Protein AF-A0A090EKX2-F1 (afdb_monomer_lite)

Radius of gyration: 22.21 Å; chains: 1; bounding box: 60×55×46 Å

Organism: Mesorhizobium plurifarium (NCBI:txid69974)

Foldseek 3Di:
DPPVVVVVVVVVVVVVVVVVVVVVVVVVVVVVVVVVLVVLLVPADLDLVSLLVLLLVLLVVLVDDPVLADPVLSSVQLVVLQVVLVVDPVSSVSSSVSSNVLSVLVSCLLVVNDDDPVSVVSNVSCCVVVSDPDD

pLDDT: mean 72.26, std 11.17, range [47.0, 87.75]

Sequence (135 aa):
MGLEFDDRLSAETEAVTAVIWICCCGLALMAAGYLGVLGNSIGMPLDGPSGRRFLKKAVKKRGVDLTRIPDRVWWEIVEVSIATARYNGNFRAEFACQLIREADAIARTVSGVTSEPQDRQVRDILVRNGVIAPY

Secondary structure (DSSP, 8-state):
--HHHHHHHHHHHHHHHHHHHHHHHHHHHHHHHHHHHHHHHHT--SSHHHHHHHHHHHHHHTT--GGGS-HHHHHHHHHHHHHHHHTSTTHHHHHHHHHHHHHHHHHHHHTT----TTHHHHHHHHHHTTSS---

Structure (mmCIF, N/CA/C/O backbone):
data_AF-A0A090EKX2-F1
#
_entry.id   AF-A0A090EKX2-F1
#
loop_
_atom_site.group_PDB
_atom_site.id
_atom_site.type_symbol
_atom_site.label_atom_id
_atom_site.label_alt_id
_atom_site.label_comp_id
_atom_site.label_asym_id
_atom_site.label_entity_id
_atom_site.label_seq_id
_atom_site.pdbx_PDB_ins_code
_atom_site.Cartn_x
_atom_site.Cartn_y
_atom_site.Cartn_z
_atom_site.occupancy
_atom_site.B_iso_or_equiv
_atom_site.auth_seq_id
_atom_site.auth_comp_id
_atom_site.auth_asym_id
_atom_site.auth_atom_id
_atom_site.pdbx_PDB_model_num
ATOM 1 N N . MET A 1 1 ? 45.222 -36.410 -24.128 1.00 53.94 1 MET A N 1
ATOM 2 C CA . MET A 1 1 ? 45.294 -35.299 -23.154 1.00 53.94 1 MET A CA 1
ATOM 3 C C . MET A 1 1 ? 44.732 -33.970 -23.687 1.00 53.94 1 MET A C 1
ATOM 5 O O . MET A 1 1 ? 44.856 -32.980 -22.990 1.00 53.94 1 MET A O 1
ATOM 9 N N . GLY A 1 2 ? 44.095 -33.922 -24.871 1.00 54.25 2 GLY A N 1
ATOM 10 C CA . GLY A 1 2 ? 43.504 -32.685 -25.417 1.00 54.25 2 GLY A CA 1
ATOM 11 C C . GLY A 1 2 ? 41.977 -32.568 -25.311 1.00 54.25 2 GLY A C 1
ATOM 12 O O . GLY A 1 2 ? 41.454 -31.517 -25.632 1.00 54.25 2 GLY A O 1
ATOM 13 N N . LEU A 1 3 ? 41.266 -33.617 -24.872 1.00 53.62 3 LEU A N 1
ATOM 14 C CA . LEU A 1 3 ? 39.795 -33.613 -24.789 1.00 53.62 3 LEU A CA 1
ATOM 15 C C . LEU A 1 3 ? 39.279 -33.025 -23.461 1.00 53.62 3 LEU A C 1
ATOM 17 O O . LEU A 1 3 ? 38.389 -32.190 -23.474 1.00 53.62 3 LEU A O 1
ATOM 21 N N . GLU A 1 4 ? 39.919 -33.339 -22.325 1.00 53.50 4 GLU A N 1
ATOM 22 C CA . GLU A 1 4 ? 39.511 -32.806 -21.006 1.00 53.50 4 GLU A CA 1
ATOM 23 C C . GLU A 1 4 ? 39.636 -31.278 -20.863 1.00 53.50 4 GLU A C 1
ATOM 25 O O . GLU A 1 4 ? 38.979 -30.683 -20.009 1.00 53.50 4 GLU A O 1
ATOM 30 N N . PHE A 1 5 ? 40.500 -30.637 -21.656 1.00 53.88 5 PHE A N 1
ATOM 31 C CA . PHE A 1 5 ? 40.712 -29.188 -21.587 1.00 53.88 5 PHE A CA 1
ATOM 32 C C . PHE A 1 5 ? 39.638 -28.417 -22.368 1.00 53.88 5 PHE A C 1
ATOM 34 O O . PHE A 1 5 ? 39.196 -27.365 -21.910 1.00 53.88 5 PHE A O 1
ATOM 41 N N . ASP A 1 6 ? 39.189 -28.967 -23.500 1.00 57.03 6 ASP A N 1
ATOM 42 C CA . ASP A 1 6 ? 38.115 -28.407 -24.329 1.00 57.03 6 ASP A CA 1
ATOM 43 C C . ASP A 1 6 ? 36.755 -28.520 -23.618 1.00 57.03 6 ASP A C 1
ATOM 45 O O . ASP A 1 6 ? 36.016 -27.541 -23.529 1.00 57.03 6 ASP A O 1
ATOM 49 N N . ASP A 1 7 ? 36.478 -29.668 -22.983 1.00 59.56 7 ASP A N 1
ATOM 50 C CA . ASP A 1 7 ? 35.239 -29.890 -22.220 1.00 59.56 7 ASP A CA 1
ATOM 51 C C . ASP A 1 7 ? 35.121 -28.955 -21.003 1.00 59.56 7 ASP A C 1
ATOM 53 O O .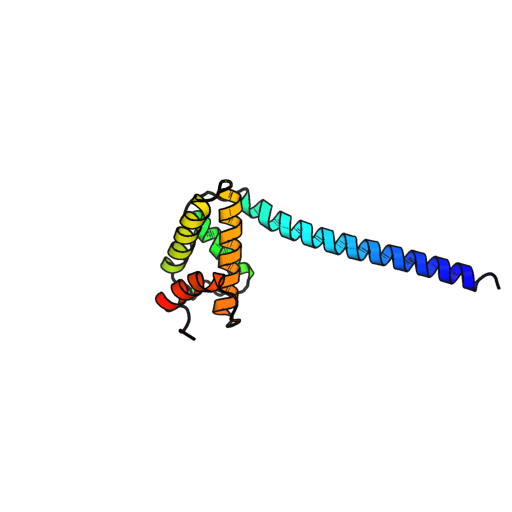 ASP A 1 7 ? 34.038 -28.451 -20.697 1.00 59.56 7 ASP A O 1
ATOM 57 N N . ARG A 1 8 ? 36.237 -28.666 -20.316 1.00 60.44 8 ARG A N 1
ATOM 58 C CA . ARG A 1 8 ? 36.257 -27.695 -19.209 1.00 60.44 8 ARG A CA 1
ATOM 59 C C . ARG A 1 8 ? 36.049 -26.266 -19.689 1.00 60.44 8 ARG A C 1
ATOM 61 O O . ARG A 1 8 ? 35.260 -25.550 -19.081 1.00 60.44 8 ARG A O 1
ATOM 68 N N . LEU A 1 9 ? 36.714 -25.864 -20.771 1.00 56.50 9 LEU A N 1
ATOM 69 C CA . LEU A 1 9 ? 36.579 -24.515 -21.321 1.00 56.50 9 LEU A CA 1
ATOM 70 C C . LEU A 1 9 ? 35.153 -24.269 -21.846 1.00 56.50 9 LEU A C 1
ATOM 72 O O . LEU A 1 9 ? 34.599 -23.188 -21.632 1.00 56.50 9 LEU A O 1
ATOM 76 N N . SER A 1 10 ? 34.543 -25.285 -22.471 1.00 60.88 10 SER A N 1
ATOM 77 C CA . SER A 1 10 ? 33.150 -25.259 -22.935 1.00 60.88 10 SER A CA 1
ATOM 78 C C . SER A 1 10 ? 32.164 -25.191 -21.766 1.00 60.88 10 SER A C 1
ATOM 80 O O . SER A 1 10 ? 31.237 -24.384 -21.787 1.00 60.88 10 SER A O 1
ATOM 82 N N . ALA A 1 11 ? 32.380 -25.971 -20.702 1.00 62.91 11 ALA A N 1
ATOM 83 C CA . ALA A 1 11 ? 31.522 -25.936 -19.517 1.00 62.91 11 ALA A CA 1
ATOM 84 C C . ALA A 1 11 ? 31.635 -24.606 -18.746 1.00 62.91 11 ALA A C 1
ATOM 86 O O . ALA A 1 11 ? 30.638 -24.087 -18.241 1.00 62.91 11 ALA A O 1
ATOM 87 N N . GLU A 1 12 ? 32.833 -24.017 -18.676 1.00 63.28 12 GLU A N 1
ATOM 88 C CA . GLU A 1 12 ? 33.054 -22.704 -18.060 1.00 63.28 12 GLU A CA 1
ATOM 89 C C . GLU A 1 12 ? 32.390 -21.578 -18.863 1.00 63.28 12 GLU A C 1
ATOM 91 O O . GLU A 1 12 ? 31.779 -20.683 -18.275 1.00 63.28 12 GLU A O 1
ATOM 96 N N . THR A 1 13 ? 32.425 -21.634 -20.199 1.00 66.94 13 THR A N 1
ATOM 97 C CA . THR A 1 13 ? 31.724 -20.649 -21.042 1.00 66.94 13 THR A CA 1
ATOM 98 C C . THR A 1 13 ? 30.206 -20.790 -20.964 1.00 66.94 13 THR A C 1
ATOM 100 O O . THR A 1 13 ? 29.512 -19.772 -20.871 1.00 66.94 13 THR A O 1
ATOM 103 N N . GLU A 1 14 ? 29.665 -22.008 -20.917 1.00 67.50 14 GLU A N 1
ATOM 104 C CA . GLU A 1 14 ? 28.230 -22.235 -20.701 1.00 67.50 14 GLU A CA 1
ATOM 105 C C . GLU A 1 14 ? 27.767 -21.730 -19.329 1.00 67.50 14 GLU A C 1
ATOM 107 O O . GLU A 1 14 ? 26.750 -21.036 -19.235 1.00 67.50 14 GLU A O 1
ATOM 112 N N . ALA A 1 15 ? 28.541 -21.993 -18.272 1.00 71.25 15 ALA A N 1
ATOM 113 C CA . ALA A 1 15 ? 28.234 -21.533 -16.920 1.00 71.25 15 ALA A CA 1
ATOM 114 C C . ALA A 1 15 ? 28.253 -19.999 -16.814 1.00 71.25 15 ALA A C 1
ATOM 116 O O . ALA A 1 15 ? 27.327 -19.406 -16.255 1.00 71.25 15 ALA A O 1
ATOM 117 N N . VAL A 1 16 ? 29.258 -19.336 -17.396 1.00 74.25 16 VAL A N 1
ATOM 118 C CA . VAL A 1 16 ? 29.339 -17.865 -17.430 1.00 74.25 16 VAL A CA 1
ATOM 119 C C . VAL A 1 16 ? 28.160 -17.274 -18.206 1.00 74.25 16 VAL A C 1
ATOM 121 O O . VAL A 1 16 ? 27.536 -16.315 -17.749 1.00 74.25 16 VAL A O 1
ATOM 124 N N . THR A 1 17 ? 27.793 -17.879 -19.336 1.00 71.69 17 THR A N 1
ATOM 125 C CA . THR A 1 17 ? 26.662 -17.423 -20.155 1.00 71.69 17 THR A CA 1
ATOM 126 C C . THR A 1 17 ? 25.336 -17.579 -19.407 1.00 71.69 17 THR A C 1
ATOM 128 O O . THR A 1 17 ? 24.523 -16.654 -19.395 1.00 71.69 17 THR A O 1
ATOM 131 N N . ALA A 1 18 ? 25.130 -18.698 -18.707 1.00 70.50 18 ALA A N 1
ATOM 132 C CA . ALA A 1 18 ? 23.945 -18.930 -17.883 1.00 70.50 18 ALA A CA 1
ATOM 133 C C . ALA A 1 18 ? 23.824 -17.918 -16.730 1.00 70.50 18 ALA A C 1
ATOM 135 O O . ALA A 1 18 ? 22.740 -17.381 -16.496 1.00 70.50 18 ALA A O 1
ATOM 136 N N . VAL A 1 19 ? 24.927 -17.596 -16.045 1.00 72.81 19 VAL A N 1
ATOM 137 C CA . VAL A 1 19 ? 24.943 -16.592 -14.966 1.00 72.81 19 VAL A CA 1
ATOM 138 C C . VAL A 1 19 ? 24.591 -15.201 -15.497 1.00 72.81 19 VAL A C 1
ATOM 140 O O . VAL A 1 19 ? 23.774 -14.509 -14.889 1.00 72.81 19 VAL A O 1
ATOM 143 N N . ILE A 1 20 ? 25.128 -14.807 -16.657 1.00 78.56 20 ILE A N 1
ATOM 144 C CA . ILE A 1 20 ? 24.790 -13.530 -17.305 1.00 78.56 20 ILE A CA 1
ATOM 145 C C . ILE A 1 20 ? 23.292 -13.469 -17.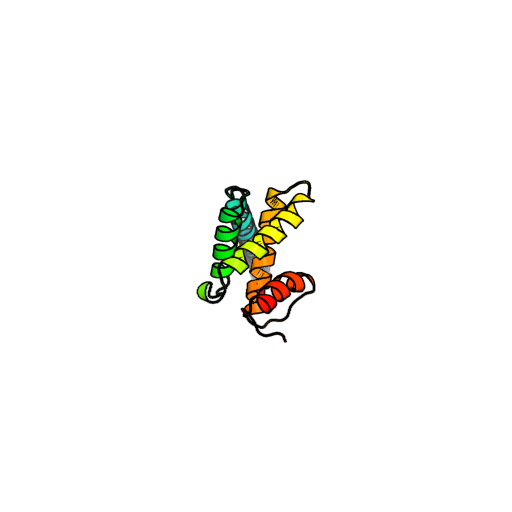625 1.00 78.56 20 ILE A C 1
ATOM 147 O O . ILE A 1 20 ? 22.641 -12.477 -17.295 1.00 78.56 20 ILE A O 1
ATOM 151 N N . TRP A 1 21 ? 22.715 -14.535 -18.186 1.00 75.19 21 TRP A N 1
ATOM 152 C CA . TRP A 1 21 ? 21.277 -14.600 -18.461 1.00 75.19 21 TRP A CA 1
ATOM 153 C C . TRP A 1 21 ? 20.429 -14.505 -17.193 1.00 75.19 21 TRP A C 1
ATOM 155 O O . TRP A 1 21 ? 19.443 -13.771 -17.181 1.00 75.19 21 TRP A O 1
ATOM 165 N N . ILE A 1 22 ? 20.818 -15.178 -16.107 1.00 76.56 22 ILE A N 1
ATOM 166 C CA . ILE A 1 22 ? 20.120 -15.092 -14.816 1.00 76.56 22 ILE A CA 1
ATOM 167 C C . ILE A 1 22 ? 20.168 -13.658 -14.270 1.00 76.56 22 ILE A C 1
ATOM 169 O O . ILE A 1 22 ? 19.136 -13.124 -13.858 1.00 76.56 22 ILE A O 1
ATOM 173 N N . CYS A 1 23 ? 21.330 -13.002 -14.317 1.00 70.31 23 CYS A N 1
ATOM 174 C CA . CYS A 1 23 ? 21.481 -11.610 -13.892 1.00 70.31 23 CYS A CA 1
ATOM 175 C C . CYS A 1 23 ? 20.650 -10.648 -14.758 1.00 70.31 23 CYS A C 1
ATOM 177 O O . CYS A 1 23 ? 19.959 -9.782 -14.218 1.00 70.31 23 CYS A O 1
ATOM 179 N N . CYS A 1 24 ? 20.653 -10.819 -16.082 1.00 70.00 24 CYS A N 1
ATOM 180 C CA . CYS A 1 24 ? 19.848 -10.017 -17.004 1.00 70.00 24 CYS A CA 1
ATOM 181 C C . CYS A 1 24 ? 18.342 -10.221 -16.783 1.00 70.00 24 CYS A C 1
ATOM 183 O O . CYS A 1 24 ? 17.599 -9.241 -16.737 1.00 70.00 24 CYS A O 1
ATOM 185 N N . CYS A 1 25 ? 17.888 -11.459 -16.577 1.00 69.75 25 CYS A N 1
ATOM 186 C CA . CYS A 1 25 ? 16.494 -11.766 -16.254 1.00 69.75 25 CYS A CA 1
ATOM 187 C C . CYS A 1 25 ? 16.074 -11.165 -14.903 1.00 69.75 25 CYS A C 1
ATOM 189 O O . CYS A 1 25 ? 14.989 -10.591 -14.796 1.00 69.75 25 CYS A O 1
ATOM 191 N N . GLY A 1 26 ? 16.941 -11.224 -13.887 1.00 66.06 26 GLY A N 1
ATOM 192 C CA . GLY A 1 26 ? 16.702 -10.594 -12.586 1.00 66.06 26 GLY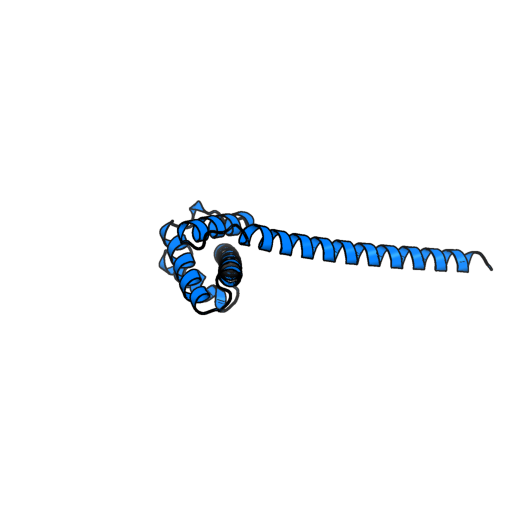 A CA 1
ATOM 193 C C . GLY A 1 26 ? 16.566 -9.071 -12.683 1.00 66.06 26 GLY A C 1
ATOM 194 O O . GLY A 1 26 ? 15.630 -8.492 -12.126 1.00 66.06 26 GLY A O 1
ATOM 195 N N . LEU A 1 27 ? 17.444 -8.418 -13.450 1.00 67.25 27 LEU A N 1
ATOM 196 C CA . LEU A 1 27 ? 17.378 -6.976 -13.709 1.00 67.25 27 LEU A CA 1
ATOM 197 C C . LEU A 1 27 ? 16.142 -6.586 -14.531 1.00 67.25 27 LEU A C 1
ATOM 199 O O . LEU A 1 27 ? 15.509 -5.575 -14.231 1.00 67.25 27 LEU A O 1
ATOM 203 N N . ALA A 1 28 ? 15.751 -7.392 -15.520 1.00 64.38 28 ALA A N 1
ATOM 204 C CA . ALA A 1 28 ? 14.547 -7.161 -16.315 1.00 64.38 28 ALA A CA 1
ATOM 205 C C . ALA A 1 28 ? 13.266 -7.266 -15.470 1.00 64.38 28 ALA A C 1
ATOM 207 O O . ALA A 1 28 ? 12.362 -6.444 -15.621 1.00 64.38 28 ALA A O 1
ATOM 208 N N . LEU A 1 29 ? 13.198 -8.221 -14.537 1.00 66.25 29 LEU A N 1
ATOM 209 C CA . LEU A 1 29 ? 12.080 -8.348 -13.595 1.00 66.25 29 LEU A CA 1
ATOM 210 C C . LEU A 1 29 ? 12.016 -7.167 -12.616 1.00 66.25 29 LEU A C 1
ATOM 212 O O . LEU A 1 29 ? 10.933 -6.627 -12.381 1.00 66.25 29 LEU A O 1
ATOM 216 N N . MET A 1 30 ? 13.164 -6.714 -12.103 1.00 64.44 30 MET A N 1
ATOM 217 C CA . MET A 1 30 ? 13.257 -5.499 -11.281 1.00 64.44 30 MET A CA 1
ATOM 218 C C . MET A 1 30 ? 12.786 -4.258 -12.055 1.00 64.44 30 MET A C 1
ATOM 220 O O . MET A 1 30 ? 11.962 -3.487 -11.557 1.00 64.44 30 MET A O 1
ATOM 224 N N . ALA A 1 31 ? 13.244 -4.091 -13.298 1.00 60.25 31 ALA A N 1
ATOM 225 C CA . ALA A 1 31 ? 12.855 -2.983 -14.165 1.00 60.25 31 ALA A CA 1
ATOM 226 C C . ALA A 1 31 ? 11.362 -3.026 -14.529 1.00 60.25 31 ALA A C 1
ATOM 228 O O . ALA A 1 31 ? 10.703 -1.990 -14.504 1.00 60.25 31 ALA A O 1
ATOM 229 N N . ALA A 1 32 ? 10.797 -4.207 -14.797 1.00 58.66 32 ALA A N 1
ATOM 230 C CA . ALA A 1 32 ? 9.367 -4.381 -15.050 1.00 58.66 32 ALA A CA 1
ATOM 231 C C . ALA A 1 32 ? 8.513 -4.058 -13.811 1.00 58.66 32 ALA A C 1
ATOM 233 O O . ALA A 1 32 ? 7.460 -3.430 -13.935 1.00 58.66 32 ALA A O 1
ATOM 234 N N . GLY A 1 33 ? 8.982 -4.414 -12.610 1.00 59.31 33 GLY A N 1
ATOM 235 C CA . GLY A 1 33 ? 8.358 -4.008 -11.349 1.00 59.31 33 GLY A CA 1
ATOM 236 C C . GLY A 1 33 ? 8.356 -2.488 -11.169 1.00 59.31 33 GLY A C 1
ATOM 237 O O . GLY A 1 33 ? 7.318 -1.898 -10.862 1.00 59.31 33 GLY A O 1
ATOM 238 N N . TYR A 1 34 ? 9.490 -1.839 -11.445 1.00 59.03 34 TYR A N 1
ATOM 239 C CA . TYR A 1 34 ? 9.646 -0.386 -11.343 1.00 59.03 34 TYR A CA 1
ATOM 240 C C . TYR A 1 34 ? 8.825 0.371 -12.403 1.00 59.03 34 TYR A C 1
ATOM 242 O O . TYR A 1 34 ? 8.138 1.343 -12.088 1.00 59.03 34 TYR A O 1
ATOM 250 N N . LEU A 1 35 ? 8.797 -0.120 -13.647 1.00 52.34 35 LEU A N 1
ATOM 251 C CA . LEU A 1 35 ? 7.965 0.409 -14.733 1.00 52.34 35 LEU A CA 1
ATOM 252 C C . LEU A 1 35 ? 6.470 0.185 -14.486 1.00 52.34 35 LEU A C 1
ATOM 254 O O . LEU A 1 35 ? 5.663 1.039 -14.840 1.00 52.34 35 LEU A O 1
ATOM 258 N N . GLY A 1 36 ? 6.077 -0.911 -13.834 1.00 55.94 36 GLY A N 1
ATOM 259 C CA . GLY A 1 36 ? 4.696 -1.133 -13.402 1.00 55.94 36 GLY A CA 1
ATOM 260 C C . GLY A 1 36 ? 4.244 -0.142 -12.325 1.00 55.94 36 GLY A C 1
ATOM 261 O O . GLY A 1 36 ? 3.077 0.249 -12.295 1.00 55.94 36 GLY A O 1
ATOM 262 N N . VAL A 1 37 ? 5.165 0.298 -11.464 1.00 55.28 37 VAL A N 1
ATOM 263 C CA . VAL A 1 37 ? 4.932 1.349 -10.463 1.00 55.28 37 VAL A CA 1
ATOM 264 C C . VAL A 1 37 ? 4.855 2.732 -11.122 1.00 55.28 37 VAL A C 1
ATOM 266 O O . VAL A 1 37 ? 3.897 3.464 -10.874 1.00 55.28 37 VAL A O 1
ATOM 269 N N . LEU A 1 38 ? 5.795 3.056 -12.014 1.00 53.19 38 LEU A N 1
ATOM 270 C CA . LEU A 1 38 ? 5.837 4.319 -12.764 1.00 53.19 38 LEU A CA 1
ATOM 271 C C . LEU A 1 38 ? 4.667 4.474 -13.749 1.00 53.19 38 LEU A C 1
ATOM 273 O O . LEU A 1 38 ? 4.018 5.513 -13.798 1.00 53.19 38 LEU A O 1
ATOM 277 N N . GLY A 1 39 ? 4.325 3.434 -14.507 1.00 50.62 39 GLY A N 1
ATOM 278 C CA . GLY A 1 39 ? 3.207 3.471 -15.456 1.00 50.62 39 GLY A CA 1
ATOM 279 C C . GLY A 1 39 ? 1.856 3.676 -14.767 1.00 50.62 39 GLY A C 1
ATOM 280 O O . GLY A 1 39 ? 0.965 4.331 -15.301 1.00 50.62 39 GLY A O 1
ATOM 281 N N . ASN A 1 40 ? 1.714 3.175 -13.539 1.00 54.16 40 ASN A N 1
ATOM 282 C CA . ASN A 1 40 ? 0.502 3.334 -12.743 1.00 54.16 40 ASN A CA 1
ATOM 283 C C . ASN A 1 40 ? 0.476 4.692 -11.994 1.00 54.16 40 ASN A C 1
ATOM 285 O O . ASN A 1 40 ? -0.593 5.082 -11.527 1.00 54.16 40 ASN A O 1
ATOM 289 N N . SER A 1 41 ? 1.605 5.416 -11.904 1.00 47.00 41 SER A N 1
ATOM 290 C CA . SER A 1 41 ? 1.708 6.757 -11.300 1.00 47.00 41 SER A CA 1
ATOM 291 C C . SER A 1 41 ? 1.586 7.906 -12.313 1.00 47.00 41 SER A C 1
ATOM 293 O O . SER A 1 41 ? 1.057 8.961 -11.967 1.00 47.00 41 SER A O 1
ATOM 295 N N . ILE A 1 42 ? 1.975 7.704 -13.579 1.00 52.09 42 ILE A N 1
ATOM 296 C CA . ILE A 1 42 ? 1.890 8.726 -14.645 1.00 52.09 42 ILE A CA 1
ATOM 297 C C . ILE A 1 42 ? 0.434 9.137 -14.949 1.00 52.09 42 ILE A C 1
ATOM 299 O O . ILE A 1 42 ? 0.178 10.279 -15.327 1.00 52.09 42 ILE A O 1
ATOM 303 N N . GLY A 1 43 ? -0.534 8.240 -14.736 1.00 50.91 43 GLY A N 1
ATOM 304 C CA . GLY A 1 43 ? -1.956 8.487 -15.005 1.00 50.91 43 GLY A CA 1
ATOM 305 C C . GLY A 1 43 ? -2.793 8.911 -13.799 1.00 50.91 43 GLY A C 1
ATOM 306 O O . GLY A 1 43 ? -4.017 8.906 -13.901 1.00 50.91 43 GLY A O 1
ATOM 307 N N . MET A 1 44 ? -2.187 9.201 -12.646 1.00 57.81 44 MET A N 1
ATOM 308 C CA . MET A 1 44 ? -2.937 9.381 -11.407 1.00 57.81 44 MET A CA 1
ATOM 309 C C . MET A 1 44 ? -3.362 10.848 -11.211 1.00 57.81 44 MET A C 1
ATOM 311 O O . MET A 1 44 ? -2.498 11.710 -11.028 1.00 57.81 44 MET A O 1
ATOM 315 N N . PRO A 1 45 ? -4.675 11.165 -11.230 1.00 56.28 45 PRO A N 1
ATOM 316 C CA . PRO A 1 45 ? -5.151 12.486 -10.834 1.00 56.28 45 PRO A CA 1
ATOM 317 C C . PRO A 1 45 ? -4.721 12.758 -9.392 1.00 56.28 45 PRO A C 1
ATOM 319 O O . PRO A 1 45 ? -4.707 11.846 -8.561 1.00 56.28 45 PRO A O 1
ATOM 322 N N . LEU A 1 46 ? -4.359 13.997 -9.091 1.00 64.69 46 LEU A N 1
ATOM 323 C CA . LEU A 1 46 ? -3.814 14.416 -7.798 1.00 64.69 46 LEU A CA 1
ATOM 324 C C . LEU A 1 46 ? -4.919 14.784 -6.795 1.00 64.69 46 LEU A C 1
ATOM 326 O O . LEU A 1 46 ? -4.826 15.778 -6.079 1.00 64.69 46 LEU A O 1
ATOM 330 N N . ASP A 1 47 ? -5.965 13.967 -6.754 1.00 68.06 47 ASP A N 1
ATOM 331 C CA . ASP A 1 47 ? -7.178 14.238 -5.999 1.00 68.06 47 ASP A CA 1
ATOM 332 C C . ASP A 1 47 ? -7.407 13.136 -4.956 1.00 68.06 47 ASP A C 1
ATOM 334 O O . ASP A 1 47 ? -7.037 11.973 -5.141 1.00 68.06 47 ASP A O 1
ATOM 338 N N . GLY A 1 48 ? -8.061 13.468 -3.844 1.00 70.31 48 GLY A N 1
ATOM 339 C CA . GLY A 1 48 ? -8.392 12.482 -2.808 1.00 70.31 48 GLY A CA 1
ATOM 340 C C . GLY A 1 48 ? -9.117 11.219 -3.328 1.00 70.31 48 GLY A C 1
ATOM 341 O O . GLY A 1 48 ? -8.734 10.104 -2.957 1.00 70.31 48 GLY A O 1
ATOM 342 N N . PRO A 1 49 ? -10.094 11.322 -4.257 1.00 78.19 49 PRO A N 1
ATOM 343 C CA . PRO A 1 49 ? -10.782 10.154 -4.811 1.00 78.19 49 PRO A CA 1
ATOM 344 C C . PRO A 1 49 ? -9.881 9.215 -5.628 1.00 78.19 49 PRO A C 1
ATOM 346 O O . PRO A 1 49 ? -10.036 7.990 -5.559 1.00 78.19 49 PRO A O 1
ATOM 349 N N . SER A 1 50 ? -8.940 9.754 -6.405 1.00 75.88 50 SER A N 1
ATOM 350 C CA . SER A 1 50 ? -7.982 8.961 -7.185 1.00 75.88 50 SER A CA 1
ATOM 351 C C . SER A 1 50 ? -6.902 8.359 -6.292 1.00 75.88 50 SER A C 1
ATOM 353 O O . SER A 1 50 ? -6.618 7.167 -6.438 1.00 75.88 50 SER A O 1
ATOM 355 N N . GLY A 1 51 ? -6.401 9.124 -5.313 1.00 78.94 51 GLY A N 1
ATOM 356 C CA . GLY A 1 51 ? -5.557 8.656 -4.206 1.00 78.94 51 GLY A CA 1
ATOM 357 C C . GLY A 1 51 ? -6.116 7.397 -3.555 1.00 78.94 51 GLY A C 1
ATOM 358 O O . GLY A 1 51 ? -5.470 6.350 -3.510 1.00 78.94 51 GLY A O 1
ATOM 359 N N . ARG A 1 52 ? -7.392 7.459 -3.169 1.00 83.50 52 ARG A N 1
ATOM 360 C CA . ARG A 1 52 ? -8.115 6.347 -2.549 1.00 83.50 52 ARG A CA 1
ATOM 361 C C . ARG A 1 52 ? -8.261 5.135 -3.467 1.00 83.50 52 ARG A C 1
ATOM 363 O O . ARG A 1 52 ? -8.067 4.007 -3.015 1.00 83.50 52 ARG A O 1
ATOM 370 N N . ARG A 1 53 ? -8.603 5.322 -4.747 1.00 82.06 53 ARG A N 1
ATOM 371 C CA . ARG A 1 53 ? -8.717 4.203 -5.708 1.00 82.06 53 ARG A CA 1
ATOM 372 C C . ARG A 1 53 ? -7.385 3.486 -5.900 1.00 82.06 53 ARG A C 1
ATOM 374 O O . ARG A 1 53 ? -7.353 2.256 -5.931 1.00 82.06 53 ARG A O 1
ATOM 381 N N . PHE A 1 54 ? -6.300 4.240 -6.013 1.00 82.31 54 PHE A N 1
ATOM 382 C CA . PHE A 1 54 ? -4.964 3.679 -6.149 1.00 82.31 54 PHE A CA 1
ATOM 383 C C . PHE A 1 54 ? -4.530 2.945 -4.885 1.00 82.31 54 PHE A C 1
ATOM 385 O O . PHE A 1 54 ? -4.102 1.800 -4.988 1.00 82.31 54 PHE A O 1
ATOM 392 N N . LEU A 1 55 ? -4.723 3.549 -3.707 1.00 84.44 55 LEU A N 1
ATOM 393 C CA . LEU A 1 55 ? -4.406 2.930 -2.422 1.00 84.44 55 LEU A CA 1
ATOM 394 C C . LEU A 1 55 ? -5.166 1.607 -2.252 1.00 84.44 55 LEU A C 1
ATOM 396 O O . LEU A 1 55 ? -4.555 0.573 -1.999 1.00 84.44 55 LEU A O 1
ATOM 400 N N . LYS A 1 56 ? -6.477 1.588 -2.526 1.00 84.88 56 LYS A N 1
ATOM 401 C CA . LYS A 1 56 ? -7.285 0.355 -2.508 1.00 84.88 56 LYS A CA 1
ATOM 402 C C . LYS A 1 56 ? -6.774 -0.698 -3.497 1.00 84.88 56 LYS A C 1
ATOM 404 O O . LYS A 1 56 ? -6.691 -1.873 -3.149 1.00 84.88 56 LYS A O 1
ATOM 409 N N . LYS A 1 57 ? -6.406 -0.309 -4.724 1.00 84.06 57 LYS A N 1
ATOM 410 C CA . LYS A 1 57 ? -5.826 -1.226 -5.726 1.00 84.06 57 LYS A CA 1
ATOM 411 C C . LYS A 1 57 ? -4.485 -1.793 -5.246 1.00 84.06 57 LYS A C 1
ATOM 413 O O . LYS A 1 57 ? -4.240 -2.986 -5.405 1.00 84.06 57 LYS A O 1
ATOM 418 N N . ALA A 1 58 ? -3.638 -0.953 -4.657 1.00 82.25 58 ALA A N 1
ATOM 419 C CA . ALA A 1 58 ? -2.325 -1.314 -4.141 1.00 82.25 58 ALA A CA 1
ATOM 420 C C . ALA A 1 58 ? -2.425 -2.260 -2.934 1.00 82.25 58 ALA A C 1
ATOM 422 O O . ALA A 1 58 ? -1.698 -3.249 -2.876 1.00 82.25 58 ALA A O 1
ATOM 423 N N . VAL A 1 59 ? -3.358 -2.009 -2.017 1.00 83.44 59 VAL A N 1
ATOM 424 C CA . VAL A 1 59 ? -3.614 -2.862 -0.849 1.00 83.44 59 VAL A CA 1
ATOM 425 C C . VAL A 1 59 ? -4.258 -4.194 -1.256 1.00 83.44 59 VAL A C 1
ATOM 427 O O . VAL A 1 59 ? -3.827 -5.249 -0.798 1.00 83.44 59 VAL A O 1
ATOM 430 N N . LYS A 1 60 ? -5.196 -4.189 -2.215 1.00 83.38 60 LYS A N 1
ATOM 431 C CA . LYS A 1 60 ? -5.794 -5.423 -2.759 1.00 83.38 60 LYS A CA 1
ATOM 432 C C . LYS A 1 60 ? -4.759 -6.342 -3.407 1.00 83.38 60 LYS A C 1
ATOM 434 O O . LYS A 1 60 ? -4.829 -7.554 -3.235 1.00 83.38 60 LYS A O 1
ATOM 439 N N . LYS A 1 61 ? -3.783 -5.784 -4.134 1.00 81.44 61 LYS A N 1
ATOM 440 C CA . LYS A 1 61 ? -2.676 -6.563 -4.721 1.00 81.44 61 LYS A CA 1
ATOM 441 C C . LYS A 1 61 ? -1.834 -7.297 -3.672 1.00 81.44 61 LYS A C 1
ATOM 443 O O . LYS A 1 61 ? -1.196 -8.283 -4.013 1.00 81.44 61 LYS A O 1
ATOM 448 N N . ARG A 1 62 ? -1.846 -6.830 -2.422 1.00 77.56 62 ARG A N 1
ATOM 449 C CA . ARG A 1 62 ? -1.111 -7.413 -1.292 1.00 77.56 62 ARG A CA 1
ATOM 450 C C . ARG A 1 62 ? -1.940 -8.423 -0.492 1.00 77.56 62 ARG A C 1
ATOM 452 O O . ARG A 1 62 ? -1.504 -8.863 0.561 1.00 77.56 62 ARG A O 1
ATOM 459 N N . GLY A 1 63 ? -3.131 -8.783 -0.976 1.00 78.81 63 GLY A N 1
ATOM 460 C CA . GLY A 1 63 ? -3.974 -9.812 -0.361 1.00 78.81 63 GLY A CA 1
ATOM 461 C C . GLY A 1 63 ? -4.788 -9.347 0.848 1.00 78.81 63 GLY A C 1
ATOM 462 O O . GLY A 1 63 ? -5.388 -10.173 1.526 1.00 78.81 63 GLY A O 1
ATOM 463 N N . VAL A 1 64 ? -4.846 -8.041 1.121 1.00 81.69 64 VAL A N 1
ATOM 464 C CA . VAL A 1 64 ? -5.653 -7.498 2.221 1.00 81.69 64 VAL A CA 1
ATOM 465 C C . VAL A 1 64 ? -7.117 -7.398 1.805 1.00 81.69 64 VAL A C 1
ATOM 467 O O . VAL A 1 64 ? -7.451 -6.878 0.734 1.00 81.69 64 VAL A O 1
ATOM 470 N N . ASP A 1 65 ? -8.001 -7.843 2.692 1.00 82.69 65 ASP A N 1
ATOM 471 C CA . ASP A 1 65 ? -9.440 -7.684 2.537 1.00 82.69 65 ASP A CA 1
ATOM 472 C C . ASP A 1 65 ? -9.855 -6.217 2.740 1.00 82.69 65 ASP A C 1
ATOM 474 O O . ASP A 1 65 ? -9.841 -5.682 3.851 1.00 82.69 65 ASP A O 1
ATOM 478 N N . LEU A 1 66 ? -10.248 -5.564 1.643 1.00 83.69 66 LEU A N 1
ATOM 479 C CA . LEU A 1 66 ? -10.661 -4.161 1.643 1.00 83.69 66 LEU A CA 1
ATOM 480 C C . LEU A 1 66 ? -11.957 -3.906 2.426 1.00 83.69 66 LEU A C 1
ATOM 482 O O . LEU A 1 66 ? -12.205 -2.760 2.798 1.00 83.69 66 LEU A O 1
ATOM 486 N N . THR A 1 67 ? -12.793 -4.927 2.646 1.00 83.69 67 THR A N 1
ATOM 487 C CA . THR A 1 67 ? -14.097 -4.772 3.316 1.00 83.69 67 THR A CA 1
ATOM 488 C C . THR A 1 67 ? -13.962 -4.545 4.819 1.00 83.69 67 THR A C 1
ATOM 490 O O . THR A 1 67 ? -14.837 -3.937 5.431 1.00 83.69 67 THR A O 1
ATOM 493 N N . ARG A 1 68 ? -12.829 -4.954 5.400 1.00 79.31 68 ARG A N 1
ATOM 494 C CA . ARG A 1 68 ? -12.515 -4.773 6.824 1.00 79.31 68 ARG A CA 1
ATOM 495 C C . ARG A 1 68 ? -12.132 -3.340 7.186 1.00 79.31 68 ARG A C 1
ATOM 497 O O . ARG A 1 68 ? -12.085 -3.004 8.363 1.00 79.31 68 ARG A O 1
ATOM 504 N N . ILE A 1 69 ? -11.844 -2.499 6.192 1.00 82.75 69 ILE A N 1
ATOM 505 C CA . ILE A 1 69 ? -11.346 -1.139 6.400 1.00 82.75 69 ILE A CA 1
ATOM 506 C C . ILE A 1 69 ? -12.439 -0.133 5.995 1.00 82.75 69 ILE A C 1
ATOM 508 O O . ILE A 1 69 ? -12.743 -0.018 4.801 1.00 82.75 69 ILE A O 1
ATOM 512 N N . PRO A 1 70 ? -13.011 0.629 6.949 1.00 85.38 70 PRO A N 1
ATOM 513 C CA . PRO A 1 70 ? -14.066 1.599 6.678 1.00 85.38 70 PRO A CA 1
ATOM 514 C C . PRO A 1 70 ? -13.643 2.689 5.693 1.00 85.38 70 PRO A C 1
ATOM 516 O O . PRO A 1 70 ? -12.499 3.142 5.681 1.00 85.38 70 PRO A O 1
ATOM 519 N N . ASP A 1 71 ? -14.602 3.199 4.920 1.00 83.31 71 ASP A N 1
ATOM 520 C CA . ASP A 1 71 ? -14.347 4.202 3.879 1.00 83.31 71 ASP A CA 1
ATOM 521 C C . ASP A 1 71 ? -13.701 5.502 4.375 1.00 83.31 71 ASP A C 1
ATOM 523 O O . ASP A 1 71 ? -12.881 6.077 3.655 1.00 83.31 71 ASP A O 1
ATOM 527 N N . ARG A 1 72 ? -13.993 5.911 5.614 1.00 84.56 72 ARG A N 1
ATOM 528 C CA . ARG A 1 72 ? -13.371 7.073 6.274 1.00 84.56 72 ARG A CA 1
ATOM 529 C C . ARG A 1 72 ? -11.860 6.919 6.485 1.00 84.56 72 ARG A C 1
ATOM 531 O O . ARG A 1 72 ? -11.129 7.890 6.359 1.00 84.56 72 ARG A O 1
ATOM 538 N N . VAL A 1 73 ? -11.388 5.697 6.739 1.00 85.81 73 VAL A N 1
ATOM 539 C CA . VAL A 1 73 ? -9.973 5.402 7.023 1.00 85.81 73 VAL A CA 1
ATOM 540 C C . VAL A 1 73 ? -9.123 5.618 5.780 1.00 85.81 73 VAL A C 1
ATOM 542 O O . VAL A 1 73 ? -8.066 6.234 5.831 1.00 85.81 73 VAL A O 1
ATOM 545 N N . TRP A 1 74 ? -9.623 5.155 4.635 1.00 86.12 74 TRP A N 1
ATOM 546 C CA . TRP A 1 74 ? -8.954 5.348 3.354 1.00 86.12 74 TRP A 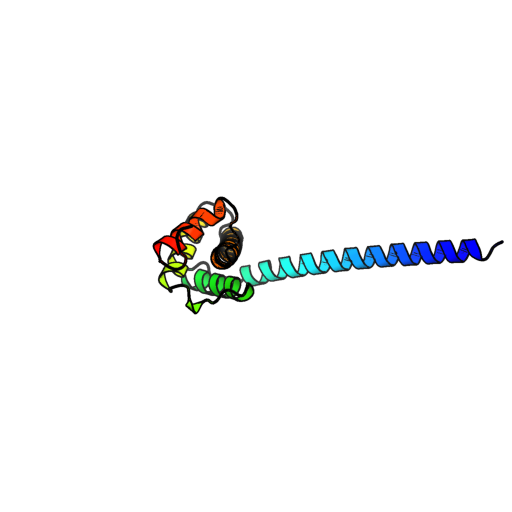CA 1
ATOM 547 C C . TRP A 1 74 ? -8.799 6.823 2.993 1.00 86.12 74 TRP A C 1
ATOM 549 O O . TRP A 1 74 ? -7.801 7.199 2.391 1.00 86.12 74 TRP A O 1
ATOM 559 N N . TRP A 1 75 ? -9.802 7.636 3.322 1.00 87.75 75 TRP A N 1
ATOM 560 C CA . TRP A 1 75 ? -9.756 9.077 3.103 1.00 87.75 75 TRP A CA 1
ATOM 561 C C . TRP A 1 75 ? -8.712 9.747 3.983 1.00 87.75 75 TRP A C 1
ATOM 563 O O . TRP A 1 75 ? -7.882 10.488 3.473 1.00 87.75 75 TRP A O 1
ATOM 573 N N . GLU A 1 76 ? -8.705 9.409 5.266 1.00 86.44 76 GLU A N 1
ATOM 574 C CA . GLU A 1 76 ? -7.771 9.973 6.230 1.00 86.44 76 GLU A CA 1
ATOM 575 C C . GLU A 1 76 ? -6.302 9.679 5.875 1.00 86.44 76 GLU A C 1
ATOM 577 O O . GLU A 1 76 ? -5.475 10.588 5.857 1.00 86.44 76 GLU A O 1
ATOM 582 N N . ILE A 1 77 ? -5.982 8.439 5.489 1.00 85.62 77 ILE A N 1
ATOM 583 C CA . ILE A 1 77 ? -4.626 8.060 5.049 1.00 85.62 77 ILE A CA 1
ATOM 584 C C . ILE A 1 77 ? -4.205 8.850 3.799 1.00 85.62 77 ILE A C 1
ATOM 586 O O . ILE A 1 77 ? -3.064 9.304 3.682 1.00 85.62 77 ILE A O 1
ATOM 590 N N . VAL A 1 78 ? -5.131 9.045 2.856 1.00 86.94 78 VAL A N 1
ATOM 591 C CA . VAL A 1 78 ? -4.864 9.795 1.623 1.00 86.94 78 VAL A CA 1
ATOM 592 C C . VAL A 1 78 ? -4.673 11.284 1.905 1.00 86.94 78 VAL A C 1
ATOM 594 O O . VAL A 1 78 ? -3.760 11.879 1.341 1.00 86.94 78 VAL A O 1
ATOM 597 N N . GLU A 1 79 ? -5.477 11.893 2.776 1.00 86.25 79 GLU A N 1
ATOM 598 C CA . GLU A 1 79 ? -5.334 13.305 3.154 1.00 86.25 79 GLU A CA 1
ATOM 599 C C . GLU A 1 79 ? -3.996 13.581 3.836 1.00 86.25 79 GLU A C 1
ATOM 601 O O . GLU A 1 79 ? -3.301 14.529 3.464 1.00 86.25 79 GLU A O 1
ATOM 606 N N . VAL A 1 80 ? -3.591 12.708 4.760 1.00 83.94 80 VAL A N 1
ATOM 607 C CA . VAL A 1 80 ? -2.270 12.758 5.396 1.00 83.94 80 VAL A CA 1
ATOM 608 C C . VAL A 1 80 ? -1.161 12.633 4.350 1.00 83.94 80 VAL A C 1
ATOM 610 O O . VAL A 1 80 ? -0.234 13.439 4.332 1.00 83.94 80 VAL A O 1
ATOM 613 N N . SER A 1 81 ? -1.283 11.685 3.418 1.00 81.69 81 SER A N 1
ATOM 614 C CA . SER A 1 81 ? -0.302 11.495 2.341 1.00 81.69 81 SER A CA 1
ATOM 615 C C . SER A 1 81 ? -0.202 12.709 1.410 1.00 81.69 81 SER A C 1
ATOM 617 O O . SER A 1 81 ? 0.896 13.076 0.992 1.00 81.69 81 SER A O 1
ATOM 619 N N . ILE A 1 82 ? -1.328 13.361 1.092 1.00 82.75 82 ILE A N 1
ATOM 620 C CA . ILE A 1 82 ? -1.359 14.602 0.301 1.00 82.75 82 ILE A CA 1
ATOM 621 C C . ILE A 1 82 ? -0.660 15.726 1.066 1.00 82.75 82 ILE A C 1
ATOM 623 O O . ILE A 1 82 ? 0.145 16.447 0.476 1.00 82.75 82 ILE A O 1
ATOM 627 N N . ALA A 1 83 ? -0.956 15.883 2.358 1.00 81.06 83 ALA A N 1
ATOM 628 C CA . ALA A 1 83 ? -0.332 16.898 3.196 1.00 81.06 83 ALA A CA 1
ATOM 629 C C . ALA A 1 83 ? 1.190 16.714 3.240 1.00 81.06 83 ALA A C 1
ATOM 631 O O . ALA A 1 83 ? 1.911 17.668 2.969 1.00 81.06 83 ALA A O 1
ATOM 632 N N . THR A 1 84 ? 1.673 15.490 3.464 1.00 77.25 84 THR A N 1
ATOM 633 C CA . THR A 1 84 ? 3.107 15.161 3.474 1.00 77.25 84 THR A CA 1
ATOM 634 C C . THR A 1 84 ? 3.763 15.414 2.116 1.00 77.25 84 THR A C 1
ATOM 636 O O . THR A 1 84 ? 4.807 16.059 2.042 1.00 77.25 84 THR A O 1
ATOM 639 N N . ALA A 1 85 ? 3.137 14.973 1.021 1.00 73.88 85 ALA A N 1
ATOM 640 C CA . ALA A 1 85 ? 3.702 15.132 -0.315 1.00 73.88 85 ALA A CA 1
ATOM 641 C C . ALA A 1 85 ? 3.766 16.602 -0.765 1.00 73.88 85 ALA A C 1
ATOM 643 O O . ALA A 1 85 ? 4.672 16.963 -1.517 1.00 73.88 85 ALA A O 1
ATOM 644 N N . ARG A 1 86 ? 2.837 17.466 -0.319 1.00 73.38 86 ARG A N 1
ATOM 645 C CA . ARG A 1 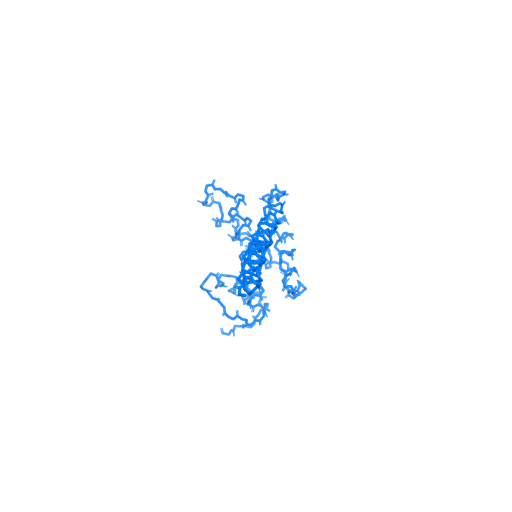86 ? 2.786 18.896 -0.695 1.00 73.38 86 ARG A CA 1
ATOM 646 C C . ARG A 1 86 ? 4.025 19.689 -0.283 1.00 73.38 86 ARG A C 1
ATOM 648 O O . ARG A 1 86 ? 4.288 20.723 -0.888 1.00 73.38 86 ARG A O 1
ATOM 655 N N . TYR A 1 87 ? 4.783 19.216 0.703 1.00 69.56 87 TYR A N 1
ATOM 656 C CA . TYR A 1 87 ? 6.023 19.862 1.136 1.00 69.56 87 TYR A CA 1
ATOM 657 C C . TYR A 1 87 ? 7.234 19.525 0.248 1.00 69.56 87 TYR A C 1
ATOM 659 O O . TYR A 1 87 ? 8.278 20.158 0.393 1.00 69.56 87 TYR A O 1
ATOM 667 N N . ASN A 1 88 ? 7.103 18.585 -0.697 1.00 64.75 88 ASN A N 1
ATOM 668 C CA . ASN A 1 88 ? 8.193 18.134 -1.563 1.00 64.75 88 ASN A CA 1
ATOM 669 C C . ASN A 1 88 ? 8.049 18.655 -3.004 1.00 64.75 88 ASN A C 1
ATOM 671 O O . ASN A 1 88 ? 6.974 18.626 -3.603 1.00 64.75 88 ASN A O 1
ATOM 675 N N . GLY A 1 89 ? 9.168 19.085 -3.601 1.00 58.25 89 GLY A N 1
ATOM 676 C CA . GLY A 1 89 ? 9.214 19.723 -4.927 1.00 58.25 89 GLY A CA 1
ATOM 677 C C . GLY A 1 89 ? 8.771 18.846 -6.107 1.00 58.25 89 GLY A C 1
ATOM 678 O O . GLY A 1 89 ? 8.543 19.367 -7.195 1.00 58.25 89 GLY A O 1
ATOM 679 N N . ASN A 1 90 ? 8.605 17.532 -5.906 1.00 73.25 90 ASN A N 1
ATOM 680 C CA . ASN A 1 90 ? 8.128 16.595 -6.926 1.00 73.25 90 ASN A CA 1
ATOM 681 C C . ASN A 1 90 ? 6.858 15.854 -6.466 1.00 73.25 90 ASN A C 1
ATOM 683 O O . ASN A 1 90 ? 6.811 14.625 -6.387 1.00 73.25 90 ASN A O 1
ATOM 687 N N . PHE A 1 91 ? 5.821 16.640 -6.153 1.00 71.75 91 PHE A N 1
ATOM 688 C CA . PHE A 1 91 ? 4.558 16.219 -5.531 1.00 71.75 91 PHE A CA 1
ATOM 689 C C . PHE A 1 91 ? 3.955 14.923 -6.099 1.00 71.75 91 PHE A C 1
ATOM 691 O O . PHE A 1 91 ? 3.512 14.072 -5.339 1.00 71.75 91 PHE A O 1
ATOM 698 N N . ARG A 1 92 ? 3.955 14.736 -7.428 1.00 70.56 92 ARG A N 1
ATOM 699 C CA . ARG A 1 92 ? 3.355 13.552 -8.078 1.00 70.56 92 ARG A CA 1
ATOM 700 C C . ARG A 1 92 ? 4.083 12.253 -7.766 1.00 70.56 92 ARG A C 1
ATOM 702 O O . ARG A 1 92 ? 3.449 11.275 -7.373 1.00 70.56 92 ARG A O 1
ATOM 709 N N . ALA A 1 93 ? 5.393 12.243 -7.993 1.00 71.19 93 ALA A N 1
ATOM 710 C CA . ALA A 1 93 ? 6.213 11.062 -7.760 1.00 71.19 93 ALA A CA 1
ATOM 711 C C . ALA A 1 93 ? 6.211 10.717 -6.269 1.00 71.19 93 ALA A C 1
ATOM 713 O O . ALA A 1 93 ? 6.013 9.561 -5.902 1.00 71.19 93 ALA A O 1
ATOM 714 N N . GLU A 1 94 ? 6.319 11.740 -5.423 1.00 78.12 94 GLU A N 1
ATOM 715 C CA . GLU A 1 94 ? 6.340 11.569 -3.977 1.00 78.12 94 GLU A CA 1
ATOM 716 C C . GLU A 1 94 ? 5.008 11.053 -3.435 1.00 78.12 94 GLU A C 1
ATOM 718 O O . GLU A 1 94 ? 4.984 10.113 -2.648 1.00 78.12 94 GLU A O 1
ATOM 723 N N . PHE A 1 95 ? 3.887 11.598 -3.909 1.00 80.12 95 PHE A N 1
ATOM 724 C CA . PHE A 1 95 ? 2.561 11.150 -3.499 1.00 80.12 95 PHE A CA 1
ATOM 725 C C . PHE A 1 95 ? 2.306 9.687 -3.879 1.00 80.12 95 PHE A C 1
ATOM 727 O O . PHE A 1 95 ? 1.812 8.911 -3.063 1.00 80.12 95 PHE A O 1
ATOM 734 N N . ALA A 1 96 ? 2.687 9.277 -5.092 1.00 77.62 96 ALA A N 1
ATOM 735 C CA . ALA A 1 96 ? 2.564 7.884 -5.513 1.00 77.62 96 ALA A CA 1
ATOM 736 C C . ALA A 1 96 ? 3.459 6.951 -4.680 1.00 77.62 96 ALA A C 1
ATOM 738 O O . ALA A 1 96 ? 2.996 5.898 -4.237 1.00 77.62 96 ALA A O 1
ATOM 739 N N . CYS A 1 97 ? 4.712 7.343 -4.430 1.00 78.62 97 CYS A N 1
ATOM 740 C CA . CYS A 1 97 ? 5.630 6.606 -3.563 1.00 78.62 97 CYS A CA 1
ATOM 741 C C . CYS A 1 97 ? 5.081 6.474 -2.140 1.00 78.62 97 CYS A C 1
ATOM 743 O O . CYS A 1 97 ? 5.100 5.375 -1.584 1.00 78.62 97 CYS A O 1
ATOM 745 N N . GLN A 1 98 ? 4.532 7.555 -1.580 1.00 82.38 98 GLN A N 1
ATOM 746 C CA . GLN A 1 98 ? 3.927 7.545 -0.256 1.00 82.38 98 GLN A CA 1
ATOM 747 C C . GLN A 1 98 ? 2.755 6.566 -0.220 1.00 82.38 98 GLN A C 1
ATOM 749 O O . GLN A 1 98 ? 2.784 5.634 0.567 1.00 82.38 98 GLN A O 1
ATOM 754 N N . LEU A 1 99 ? 1.794 6.649 -1.145 1.00 83.31 99 LEU A N 1
ATOM 755 C CA . LEU A 1 99 ? 0.654 5.720 -1.172 1.00 83.31 99 LEU A CA 1
ATOM 756 C C . LEU A 1 99 ? 1.055 4.245 -1.318 1.00 83.31 99 LEU A C 1
ATOM 758 O O . LEU A 1 99 ? 0.344 3.363 -0.836 1.00 83.31 99 LEU A O 1
ATOM 762 N N . ILE A 1 100 ? 2.173 3.951 -1.986 1.00 83.19 100 ILE A N 1
ATOM 763 C CA . ILE A 1 100 ? 2.715 2.588 -2.057 1.00 83.19 100 ILE A CA 1
ATOM 764 C C . ILE A 1 100 ? 3.250 2.148 -0.694 1.00 83.19 100 ILE A C 1
ATOM 766 O O . ILE A 1 100 ? 2.942 1.026 -0.291 1.00 83.19 100 ILE A O 1
ATOM 770 N N . ARG A 1 101 ? 3.993 3.015 0.006 1.00 83.25 101 ARG A N 1
ATOM 771 C CA . ARG A 1 101 ? 4.483 2.760 1.370 1.00 83.25 101 ARG A CA 1
ATOM 772 C C . ARG A 1 101 ? 3.331 2.563 2.348 1.00 83.25 101 ARG A C 1
ATOM 774 O O . ARG A 1 101 ? 3.315 1.573 3.065 1.00 83.25 101 ARG A O 1
ATOM 781 N N . GLU A 1 102 ? 2.322 3.429 2.302 1.00 85.69 102 GLU A N 1
ATOM 782 C CA . GLU A 1 102 ? 1.105 3.312 3.113 1.00 85.69 102 GLU A CA 1
ATOM 783 C C . GLU A 1 102 ? 0.383 1.984 2.828 1.00 85.69 102 GLU A C 1
ATOM 785 O O . GLU A 1 102 ? -0.085 1.309 3.741 1.00 85.69 102 GLU A O 1
ATOM 790 N N . ALA A 1 103 ? 0.324 1.551 1.563 1.00 84.62 103 ALA A N 1
ATOM 791 C CA . ALA A 1 103 ? -0.267 0.265 1.207 1.00 84.62 103 ALA A CA 1
ATOM 792 C C . ALA A 1 103 ? 0.507 -0.936 1.780 1.00 84.62 103 ALA A C 1
ATOM 794 O O . ALA A 1 103 ? -0.118 -1.921 2.181 1.00 84.62 103 ALA A O 1
ATOM 795 N N . ASP A 1 104 ? 1.842 -0.871 1.806 1.00 83.62 104 ASP A N 1
ATOM 796 C CA . ASP A 1 104 ? 2.686 -1.876 2.463 1.00 83.62 104 ASP A CA 1
ATOM 797 C C . ASP A 1 104 ? 2.485 -1.867 3.979 1.00 83.62 104 ASP A C 1
ATOM 799 O O . ASP A 1 104 ? 2.275 -2.929 4.563 1.00 83.62 104 ASP A O 1
ATOM 803 N N . ALA A 1 105 ? 2.461 -0.687 4.601 1.00 82.38 105 ALA A N 1
ATOM 804 C CA . ALA A 1 105 ? 2.218 -0.519 6.029 1.00 82.38 105 ALA A CA 1
ATOM 805 C C . ALA A 1 105 ? 0.855 -1.091 6.442 1.00 82.38 105 ALA A C 1
ATOM 807 O O . ALA A 1 105 ? 0.772 -1.842 7.414 1.00 82.38 105 ALA A O 1
ATOM 808 N N . ILE A 1 106 ? -0.212 -0.822 5.675 1.00 83.75 106 ILE A N 1
ATOM 809 C CA . ILE A 1 106 ? -1.541 -1.413 5.904 1.00 83.75 106 ILE A CA 1
ATOM 810 C C . ILE A 1 106 ? -1.462 -2.939 5.812 1.00 83.75 106 ILE A C 1
ATOM 812 O O . ILE A 1 106 ? -1.983 -3.628 6.686 1.00 83.75 106 ILE A O 1
ATOM 816 N N . ALA A 1 107 ? -0.813 -3.482 4.779 1.00 83.00 107 ALA A N 1
ATOM 817 C CA . ALA A 1 107 ? -0.718 -4.928 4.599 1.00 83.00 107 ALA A CA 1
ATOM 818 C C . ALA A 1 107 ? 0.050 -5.608 5.735 1.00 83.00 107 ALA A C 1
ATOM 820 O O . ALA A 1 107 ? -0.444 -6.580 6.305 1.00 83.00 107 ALA A O 1
ATOM 821 N N . ARG A 1 108 ? 1.202 -5.056 6.122 1.00 78.81 108 ARG A N 1
ATOM 822 C CA . ARG A 1 108 ? 2.016 -5.544 7.243 1.00 78.81 108 ARG A CA 1
ATOM 823 C C . ARG A 1 108 ? 1.246 -5.478 8.556 1.00 78.81 108 ARG A C 1
ATOM 825 O O . ARG A 1 108 ? 1.102 -6.498 9.227 1.00 78.81 108 ARG A O 1
ATOM 832 N N . THR A 1 109 ? 0.646 -4.327 8.845 1.00 80.38 109 THR A N 1
ATOM 833 C CA . THR A 1 109 ? -0.131 -4.080 10.065 1.00 80.38 109 THR A CA 1
ATOM 834 C C . THR A 1 109 ? -1.333 -5.018 10.185 1.00 80.38 109 THR A C 1
ATOM 836 O O . THR A 1 109 ? -1.555 -5.601 11.243 1.00 80.38 109 THR A O 1
ATOM 839 N N . VAL A 1 110 ? -2.089 -5.228 9.102 1.00 77.25 110 VAL A N 1
ATOM 840 C CA . VAL A 1 110 ? -3.240 -6.150 9.091 1.00 77.25 110 VAL A CA 1
ATOM 841 C C . VAL A 1 110 ? -2.798 -7.615 9.161 1.00 77.25 110 VAL A C 1
ATOM 843 O O . VAL A 1 110 ? -3.492 -8.432 9.759 1.00 77.25 110 VAL A O 1
ATOM 846 N N . SER A 1 111 ? -1.643 -7.959 8.585 1.00 75.81 111 SER A N 1
ATOM 847 C CA . SER A 1 111 ? -1.079 -9.315 8.651 1.00 75.81 111 SER A CA 1
ATOM 848 C C . SER A 1 111 ? -0.435 -9.666 10.000 1.00 75.81 111 SER A C 1
ATOM 850 O O . SER A 1 111 ? -0.018 -10.804 10.190 1.00 75.81 111 SER A O 1
ATOM 852 N N . GLY A 1 112 ? -0.347 -8.713 10.935 1.00 68.62 112 GLY A N 1
ATOM 853 C CA . GLY A 1 112 ? 0.281 -8.915 12.245 1.00 68.62 112 GLY A CA 1
ATOM 854 C C . GLY A 1 112 ? 1.814 -8.914 12.218 1.00 68.62 112 GLY A C 1
ATOM 855 O O . GLY A 1 112 ? 2.443 -9.144 13.248 1.00 68.62 112 GLY A O 1
ATOM 856 N N . VAL A 1 113 ? 2.430 -8.626 11.068 1.00 66.44 113 VAL A N 1
ATOM 857 C CA . VAL A 1 113 ? 3.882 -8.466 10.940 1.00 66.44 113 VAL A CA 1
ATOM 858 C C . VAL A 1 113 ? 4.240 -7.049 11.377 1.00 66.44 113 VAL A C 1
ATOM 860 O O . VAL A 1 113 ? 4.212 -6.101 10.590 1.00 66.44 1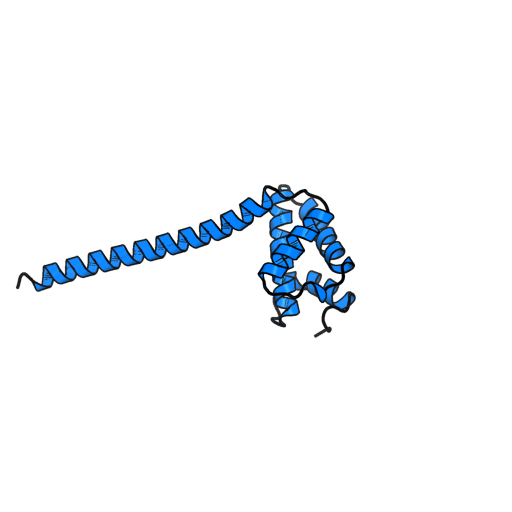13 VAL A O 1
ATOM 863 N N . THR A 1 114 ? 4.534 -6.886 12.666 1.00 59.94 114 THR A N 1
ATOM 864 C CA . THR A 1 114 ? 4.938 -5.599 13.243 1.00 59.94 114 THR A CA 1
ATOM 865 C C . THR A 1 114 ? 6.206 -5.096 12.567 1.00 59.94 114 THR A C 1
ATOM 867 O O . THR A 1 114 ? 7.242 -5.757 12.639 1.00 59.94 114 THR A O 1
ATOM 870 N N . SER A 1 115 ? 6.137 -3.929 11.928 1.00 55.22 115 SER A N 1
ATOM 871 C CA . SER A 1 115 ? 7.288 -3.300 11.280 1.00 55.22 115 SER A CA 1
ATOM 872 C C . SER A 1 115 ? 7.293 -1.789 11.543 1.00 55.22 115 SER A C 1
ATOM 874 O O . SER A 1 115 ? 6.246 -1.194 11.727 1.00 55.22 115 SER A O 1
ATOM 876 N N . GLU A 1 116 ? 8.504 -1.242 11.649 1.00 56.66 116 GLU A N 1
ATOM 877 C CA . GLU A 1 116 ? 8.990 0.133 11.425 1.00 56.66 116 GLU A CA 1
ATOM 878 C C . GLU A 1 116 ? 8.250 1.398 11.958 1.00 56.66 116 GLU A C 1
ATOM 880 O O . GLU A 1 116 ? 7.029 1.496 11.998 1.00 56.66 116 GLU A O 1
ATOM 885 N N . PRO A 1 117 ? 8.998 2.460 12.348 1.00 55.06 117 PRO A N 1
ATOM 886 C CA . PRO A 1 117 ? 8.419 3.694 12.894 1.00 55.06 117 PRO A CA 1
ATOM 887 C C . PRO A 1 117 ? 7.485 4.448 11.935 1.00 55.06 117 PRO A C 1
ATOM 889 O O . PRO A 1 117 ? 6.627 5.190 12.406 1.00 55.06 117 PRO A O 1
ATOM 892 N N . GLN A 1 118 ? 7.639 4.269 10.620 1.00 57.09 118 GLN A N 1
ATOM 893 C CA . GLN A 1 118 ? 6.787 4.900 9.602 1.00 57.09 118 GLN A CA 1
ATOM 894 C C . GLN A 1 118 ? 5.388 4.269 9.562 1.00 57.09 118 GLN A C 1
ATOM 896 O O . GLN A 1 118 ? 4.406 4.961 9.305 1.00 57.09 118 GLN A O 1
ATOM 901 N N . ASP A 1 119 ? 5.273 2.999 9.957 1.00 63.41 119 ASP A N 1
ATOM 902 C CA . ASP A 1 119 ? 3.993 2.299 10.051 1.00 63.41 119 ASP A CA 1
ATOM 903 C C . ASP A 1 119 ? 3.169 2.801 11.247 1.00 63.41 119 ASP A C 1
ATOM 905 O O . ASP A 1 119 ? 1.973 2.530 11.316 1.00 63.41 119 ASP A O 1
ATOM 909 N N . ARG A 1 120 ? 3.759 3.576 12.178 1.00 70.31 120 ARG A N 1
ATOM 910 C CA . ARG A 1 120 ? 3.047 4.106 13.356 1.00 70.31 120 ARG A CA 1
ATOM 911 C C . ARG A 1 120 ? 1.878 5.004 12.976 1.00 70.31 120 ARG A C 1
ATOM 913 O O . ARG A 1 120 ? 0.825 4.864 13.577 1.00 70.31 120 ARG A O 1
ATOM 920 N N . GLN A 1 121 ? 2.023 5.875 11.977 1.00 81.00 121 GLN A N 1
ATOM 921 C CA . GLN A 1 121 ? 0.939 6.786 11.594 1.00 81.00 121 GLN A CA 1
ATOM 922 C C . GLN A 1 121 ? -0.253 6.024 10.999 1.00 81.00 121 GLN A C 1
ATOM 924 O O . GLN A 1 121 ? -1.394 6.232 11.411 1.00 81.00 121 GLN A O 1
ATOM 929 N N . VAL A 1 122 ? 0.015 5.086 10.087 1.00 81.69 122 VAL A N 1
ATOM 930 C CA . VAL A 1 122 ? -0.995 4.178 9.522 1.00 81.69 122 VAL A CA 1
ATOM 931 C C . VAL A 1 122 ? -1.641 3.342 10.609 1.00 81.69 122 VAL A C 1
ATOM 933 O O . VAL A 1 122 ? -2.864 3.247 10.681 1.00 81.69 122 VAL A O 1
ATOM 936 N N . ARG A 1 123 ? -0.823 2.745 11.474 1.00 78.81 123 ARG A N 1
ATOM 937 C CA . ARG A 1 123 ? -1.279 1.910 12.577 1.00 78.81 123 ARG A CA 1
ATOM 938 C C . ARG A 1 123 ? -2.175 2.697 13.519 1.00 78.81 123 ARG A C 1
ATOM 940 O O . ARG A 1 123 ? -3.252 2.212 13.832 1.00 78.81 123 ARG A O 1
ATOM 947 N N . ASP A 1 124 ? -1.795 3.907 13.910 1.00 83.12 124 ASP A N 1
ATOM 948 C CA . ASP A 1 124 ? -2.589 4.756 14.799 1.00 83.12 124 ASP A CA 1
ATOM 949 C C . ASP A 1 124 ? -3.933 5.125 14.158 1.00 83.12 124 ASP A C 1
ATOM 951 O O . ASP A 1 124 ? -4.973 5.044 14.817 1.00 83.12 124 ASP A O 1
ATOM 955 N N . ILE A 1 125 ? -3.949 5.441 12.856 1.00 83.12 125 ILE A N 1
ATOM 956 C CA . ILE A 1 125 ? -5.191 5.672 12.105 1.00 83.12 125 ILE A CA 1
ATOM 957 C C . ILE A 1 125 ? -6.065 4.407 12.104 1.00 83.12 125 ILE A C 1
ATOM 959 O O . ILE A 1 125 ? -7.272 4.498 12.349 1.00 83.12 125 ILE A O 1
ATOM 963 N N . LEU A 1 126 ? -5.486 3.228 11.859 1.00 82.62 126 LEU A N 1
ATOM 964 C CA . LEU A 1 126 ? -6.213 1.955 11.829 1.00 82.62 126 LEU A CA 1
ATOM 965 C C . LEU A 1 126 ? -6.732 1.547 13.221 1.00 82.62 126 LEU A C 1
ATOM 967 O O . LEU A 1 126 ? -7.888 1.133 13.328 1.00 82.62 126 LEU A O 1
ATOM 971 N N . VAL A 1 127 ? -5.934 1.709 14.282 1.00 85.00 127 VAL A N 1
ATOM 972 C CA . VAL A 1 127 ? -6.308 1.434 15.684 1.00 85.00 127 VAL A CA 1
ATOM 973 C C . VAL A 1 127 ? -7.422 2.374 16.130 1.00 85.00 127 VAL A C 1
ATOM 975 O O . VAL A 1 127 ? -8.463 1.916 16.598 1.00 85.00 127 VAL A O 1
ATOM 978 N N . ARG A 1 128 ? -7.265 3.688 15.923 1.00 84.81 128 ARG A N 1
ATOM 979 C CA . ARG A 1 128 ? -8.272 4.693 16.304 1.00 84.81 128 ARG A CA 1
ATOM 980 C C . ARG A 1 128 ? -9.613 4.456 15.613 1.00 84.81 128 ARG A C 1
ATOM 982 O O . ARG A 1 128 ? -10.661 4.767 16.170 1.00 84.81 128 ARG A O 1
ATOM 989 N N . ASN A 1 129 ? -9.590 3.909 14.400 1.00 81.38 129 ASN A N 1
ATOM 990 C CA . ASN A 1 129 ? -10.796 3.591 13.646 1.00 81.38 129 ASN A CA 1
ATOM 991 C C . ASN A 1 129 ? -11.345 2.176 13.901 1.00 81.38 129 ASN A C 1
ATOM 993 O O . ASN A 1 129 ? -12.370 1.839 13.303 1.00 81.38 129 ASN A O 1
ATOM 997 N N . GLY A 1 130 ? -10.714 1.384 14.776 1.00 76.38 130 GLY A N 1
ATOM 998 C CA . GLY A 1 130 ? -11.163 0.046 15.175 1.00 76.38 130 GLY A CA 1
ATOM 999 C C . GLY A 1 130 ? -10.910 -1.054 14.141 1.00 76.38 130 GLY A C 1
ATOM 1000 O O . GLY A 1 130 ? -11.561 -2.091 14.187 1.00 76.38 130 GLY A O 1
ATOM 1001 N N . VAL A 1 131 ? -10.002 -0.832 13.186 1.00 77.62 131 VAL A N 1
ATOM 1002 C CA . VAL A 1 131 ? -9.666 -1.805 12.129 1.00 77.62 131 VAL A CA 1
ATOM 1003 C C . VAL A 1 131 ? -8.762 -2.918 12.658 1.00 77.62 131 VAL A C 1
ATOM 1005 O O . VAL A 1 131 ? -8.871 -4.066 12.234 1.00 77.62 131 VAL A O 1
ATOM 1008 N N . ILE A 1 132 ? -7.872 -2.576 13.586 1.00 74.56 132 ILE A N 1
ATOM 1009 C CA . ILE A 1 132 ? -6.978 -3.509 14.272 1.00 74.56 132 ILE A CA 1
ATOM 1010 C C . ILE A 1 132 ? -7.032 -3.262 15.780 1.00 74.56 132 ILE A C 1
ATOM 1012 O O . ILE A 1 132 ? -7.324 -2.148 16.221 1.00 74.56 132 ILE A O 1
ATOM 1016 N N . ALA A 1 133 ? -6.746 -4.297 16.567 1.00 66.00 133 ALA A N 1
ATOM 1017 C CA . ALA A 1 133 ? -6.614 -4.155 18.011 1.00 66.00 133 ALA A CA 1
ATOM 1018 C C . ALA A 1 133 ? -5.295 -3.435 18.364 1.00 66.00 133 ALA A C 1
ATOM 1020 O O . ALA A 1 133 ? -4.296 -3.627 17.664 1.00 66.00 133 ALA A O 1
ATOM 1021 N N . PRO A 1 134 ? -5.274 -2.608 19.424 1.00 61.50 134 PRO A N 1
ATOM 1022 C CA . PRO A 1 134 ? -4.029 -2.088 19.969 1.00 61.50 134 PRO A CA 1
ATOM 1023 C C . PRO A 1 134 ? -3.221 -3.259 20.551 1.00 61.50 134 PRO A C 1
ATOM 1025 O O . PRO A 1 134 ? -3.698 -3.936 21.460 1.00 61.50 134 PRO A O 1
ATOM 1028 N N . TYR A 1 135 ? -2.029 -3.497 20.003 1.00 57.16 135 TYR A N 1
ATOM 1029 C CA . TYR A 1 135 ? -1.030 -4.434 20.527 1.00 57.16 135 TYR A CA 1
ATOM 1030 C C . TYR A 1 135 ? 0.211 -3.662 20.971 1.00 57.16 135 TYR A C 1
ATOM 1032 O O . TYR A 1 135 ? 0.648 -2.763 20.204 1.00 57.16 135 TYR A O 1
#